Protein AF-A0A928GDF4-F1 (afdb_monomer_lite)

Secondary structure (DSSP, 8-state):
--PPP----HHHHHHHHHHHHHHHHHHHHSS---S-S-----HHHHHHHHHHHHHHHH--GGGG--

Foldseek 3Di:
DDDDPPDQDPVNVVVVVVVVVLVVCCVVPVDDDDPDPDDPDPPVVVVVVVLVVVCVVVVDPPSVPD

Structure (mmCIF, N/CA/C/O backbone):
data_AF-A0A928GDF4-F1
#
_entry.id   AF-A0A928GDF4-F1
#
loop_
_atom_site.group_PDB
_atom_site.id
_atom_site.type_symbol
_atom_site.label_atom_id
_atom_site.label_alt_id
_atom_site.label_comp_id
_atom_site.label_asym_id
_atom_site.label_entity_id
_atom_site.label_seq_id
_atom_site.pdbx_PDB_ins_code
_atom_site.Cartn_x
_atom_site.Cartn_y
_atom_site.Cartn_z
_atom_site.occupancy
_atom_site.B_iso_or_equiv
_atom_site.auth_seq_id
_atom_site.auth_comp_id
_atom_site.auth_asym_id
_atom_site.auth_atom_id
_atom_site.pdbx_PDB_model_num
ATOM 1 N N . MET A 1 1 ? -17.830 -23.132 31.319 1.00 60.97 1 MET A N 1
ATOM 2 C CA . MET A 1 1 ? -16.891 -22.418 30.421 1.00 60.97 1 MET A CA 1
ATOM 3 C C . MET A 1 1 ? -17.094 -20.920 30.578 1.00 60.97 1 MET A C 1
ATOM 5 O O . MET A 1 1 ? -18.228 -20.469 30.500 1.00 60.97 1 MET A O 1
ATOM 9 N N . LYS A 1 2 ? -16.038 -20.149 30.863 1.00 60.41 2 LYS A N 1
ATOM 10 C CA . LYS A 1 2 ? -16.157 -18.698 31.079 1.00 60.41 2 LYS A CA 1
ATOM 11 C C . LYS A 1 2 ? -16.416 -18.021 29.728 1.00 60.41 2 LYS A C 1
ATOM 13 O O . LYS A 1 2 ? -15.550 -18.069 28.857 1.00 60.41 2 LYS A O 1
ATOM 18 N N . GLN A 1 3 ? -17.601 -17.437 29.536 1.00 66.00 3 GLN A N 1
ATOM 19 C CA . GLN A 1 3 ? -17.902 -16.665 28.329 1.00 66.00 3 GLN A CA 1
ATOM 20 C C . GLN A 1 3 ? -16.926 -15.486 28.244 1.00 66.00 3 GLN A C 1
ATOM 22 O O . GLN A 1 3 ? -16.875 -14.636 29.139 1.00 66.00 3 GLN A O 1
ATOM 27 N N . LYS A 1 4 ? -16.108 -15.453 27.188 1.00 71.38 4 LYS A N 1
ATOM 28 C CA . LYS A 1 4 ? -15.254 -14.299 26.906 1.00 71.38 4 LYS A CA 1
ATOM 29 C C . LYS A 1 4 ? -16.175 -13.155 26.497 1.00 71.38 4 LYS A C 1
ATOM 31 O O . LYS A 1 4 ? -16.885 -13.263 25.502 1.00 71.38 4 LYS A O 1
ATOM 36 N N . LYS A 1 5 ? -16.182 -12.075 27.279 1.00 71.12 5 LYS A N 1
ATOM 37 C CA . LYS A 1 5 ? -16.883 -10.846 26.904 1.00 71.12 5 LYS A CA 1
ATOM 38 C C . LYS A 1 5 ? -16.238 -10.334 25.617 1.00 71.12 5 LYS A C 1
ATOM 40 O O . LYS A 1 5 ? -15.040 -10.056 25.617 1.00 71.12 5 LYS A O 1
ATOM 45 N N . LEU A 1 6 ? -17.011 -10.260 24.536 1.00 74.00 6 LEU A N 1
ATOM 46 C CA . LEU A 1 6 ? -16.575 -9.670 23.274 1.00 74.00 6 LEU A CA 1
ATOM 47 C C . LEU A 1 6 ? -16.395 -8.170 23.509 1.00 74.00 6 LEU A C 1
ATOM 49 O O . LEU A 1 6 ? -17.355 -7.404 23.488 1.00 74.00 6 LEU A O 1
ATOM 53 N N . LYS A 1 7 ? -15.169 -7.767 23.842 1.00 83.62 7 LYS A N 1
ATOM 54 C CA . LYS A 1 7 ? -14.815 -6.368 24.049 1.00 83.62 7 LYS A CA 1
ATOM 55 C C . LYS A 1 7 ? -14.163 -5.882 22.766 1.00 83.62 7 LYS A C 1
ATOM 57 O O . LYS A 1 7 ? -13.069 -6.324 22.441 1.00 83.62 7 LYS A O 1
ATOM 62 N N . ILE A 1 8 ? -14.858 -5.012 22.045 1.00 85.81 8 ILE A N 1
ATOM 63 C CA . ILE A 1 8 ? -14.313 -4.377 20.848 1.00 85.81 8 ILE A CA 1
ATOM 64 C C . ILE A 1 8 ? -13.230 -3.409 21.313 1.00 85.81 8 ILE A C 1
ATOM 66 O O . ILE A 1 8 ? -13.493 -2.499 22.104 1.00 85.81 8 ILE A O 1
ATOM 70 N N . THR A 1 9 ? -12.001 -3.651 20.877 1.00 92.25 9 THR A N 1
ATOM 71 C CA . THR A 1 9 ? -10.882 -2.747 21.128 1.00 92.25 9 THR A CA 1
ATOM 72 C C . THR A 1 9 ? -10.837 -1.652 20.063 1.00 92.25 9 THR A C 1
ATOM 74 O O . THR A 1 9 ? -11.457 -1.751 19.002 1.00 92.25 9 THR A O 1
ATOM 77 N N . LEU A 1 10 ? -10.081 -0.585 20.329 1.00 93.00 10 LEU A N 1
ATOM 78 C CA . LEU A 1 10 ? -9.826 0.451 19.326 1.00 93.00 10 LEU A CA 1
ATOM 79 C C . LEU A 1 10 ? -9.141 -0.133 18.078 1.00 93.00 10 LEU A C 1
ATOM 81 O O . LEU A 1 10 ? -9.434 0.275 16.956 1.00 93.00 10 LEU A O 1
ATOM 85 N N . GLU A 1 11 ? -8.258 -1.112 18.269 1.00 94.25 11 GLU A N 1
ATOM 86 C CA . GLU A 1 11 ? -7.559 -1.798 17.182 1.00 94.25 11 GLU A CA 1
ATOM 87 C C . GLU A 1 11 ? -8.533 -2.556 16.278 1.00 94.25 11 GLU A C 1
ATOM 89 O O . GLU A 1 11 ? -8.436 -2.451 15.053 1.00 94.25 11 GLU A O 1
ATOM 94 N N . ASP A 1 12 ? -9.518 -3.240 16.868 1.00 94.38 12 ASP A N 1
ATOM 95 C CA . ASP A 1 12 ? -10.568 -3.941 16.122 1.00 94.38 12 ASP A CA 1
ATOM 96 C C . ASP A 1 12 ? -11.385 -2.969 15.263 1.00 94.38 12 ASP A C 1
ATOM 98 O O . ASP A 1 12 ? -11.648 -3.239 14.089 1.00 94.38 12 ASP A O 1
ATOM 102 N N . PHE A 1 13 ? -11.740 -1.807 15.820 1.00 94.38 13 PHE A N 1
ATOM 103 C CA . PHE A 1 13 ? -12.453 -0.757 15.092 1.00 94.38 13 PHE A CA 1
ATOM 104 C C . PHE A 1 13 ? -11.633 -0.221 13.909 1.00 94.38 13 PHE A C 1
ATOM 106 O O . PHE A 1 13 ? -12.137 -0.108 12.789 1.00 94.38 13 PHE A O 1
ATOM 113 N N . ILE A 1 14 ? -10.345 0.059 14.125 1.00 96.94 14 ILE A N 1
ATOM 114 C CA . ILE A 1 14 ? -9.443 0.519 13.061 1.00 96.94 14 ILE A CA 1
ATOM 115 C C . ILE A 1 14 ? -9.306 -0.553 11.972 1.00 96.94 14 ILE A C 1
ATOM 117 O O . ILE A 1 14 ? -9.332 -0.234 10.780 1.00 96.94 14 ILE A O 1
ATOM 121 N N . LEU A 1 15 ? -9.180 -1.825 12.357 1.00 96.62 15 LEU A N 1
ATOM 122 C CA . LEU A 1 15 ? -9.071 -2.939 11.420 1.00 96.62 15 LEU A CA 1
ATOM 123 C C . LEU A 1 15 ? -10.344 -3.099 10.580 1.00 96.62 15 LEU A C 1
ATOM 125 O O . LEU A 1 15 ? -10.247 -3.293 9.365 1.00 96.62 15 LEU A O 1
ATOM 129 N N . ALA A 1 16 ? -11.519 -2.989 11.202 1.00 96.38 16 ALA A N 1
ATOM 130 C CA . ALA A 1 16 ? -12.803 -3.037 10.511 1.00 96.38 16 ALA A CA 1
ATOM 131 C C . ALA A 1 16 ? -12.922 -1.910 9.475 1.00 96.38 16 ALA A C 1
ATOM 133 O O . ALA A 1 16 ? -13.222 -2.183 8.313 1.00 96.38 16 ALA A O 1
ATOM 134 N N . ASN A 1 17 ? -12.573 -0.675 9.849 1.00 96.25 17 ASN A N 1
ATOM 135 C CA . ASN A 1 17 ? -12.602 0.466 8.929 1.00 96.25 17 ASN A CA 1
ATOM 136 C C . ASN A 1 17 ? -11.631 0.301 7.754 1.00 96.25 17 ASN A C 1
ATOM 138 O O . ASN A 1 17 ? -11.990 0.580 6.612 1.00 96.25 17 ASN A O 1
ATOM 142 N N . ARG A 1 18 ? -10.416 -0.211 7.996 1.00 94.25 18 ARG A N 1
ATOM 143 C CA . ARG A 1 18 ? -9.453 -0.507 6.919 1.00 94.25 18 ARG A CA 1
ATOM 144 C C . ARG A 1 18 ? -9.996 -1.542 5.933 1.00 94.25 18 ARG A C 1
ATOM 146 O O . ARG A 1 18 ? -9.812 -1.387 4.727 1.00 94.25 18 ARG A O 1
ATOM 153 N N . LYS A 1 19 ? -10.650 -2.596 6.433 1.00 95.25 19 LYS A N 1
ATOM 154 C CA . LYS A 1 19 ? -11.280 -3.621 5.587 1.00 95.25 19 LYS A CA 1
ATOM 155 C C . LYS A 1 19 ? -12.443 -3.042 4.787 1.00 95.25 19 LYS A C 1
ATOM 157 O O . LYS A 1 19 ? -12.504 -3.289 3.588 1.00 95.25 19 LYS A O 1
ATOM 162 N N . ALA A 1 20 ? -13.305 -2.250 5.422 1.00 95.50 20 ALA A N 1
ATOM 163 C CA . ALA A 1 20 ? -14.439 -1.605 4.765 1.00 95.50 20 ALA A CA 1
ATOM 164 C C . ALA A 1 20 ? -13.980 -0.698 3.612 1.00 95.50 20 ALA A C 1
ATOM 166 O O . ALA A 1 20 ? -14.421 -0.883 2.481 1.00 95.50 20 ALA A O 1
ATOM 167 N N . ALA A 1 21 ? -13.004 0.181 3.860 1.00 92.56 21 ALA A N 1
ATOM 168 C CA . ALA A 1 21 ? -12.442 1.057 2.832 1.00 92.56 21 ALA A CA 1
ATOM 169 C C . ALA A 1 21 ? -11.835 0.272 1.654 1.00 92.56 21 ALA A C 1
ATOM 171 O O . ALA A 1 21 ? -11.994 0.651 0.495 1.00 92.56 21 ALA A O 1
ATOM 172 N N . ARG A 1 22 ? -11.166 -0.856 1.932 1.00 91.00 22 ARG A N 1
ATOM 173 C CA . ARG A 1 22 ? -10.601 -1.713 0.880 1.00 91.00 22 ARG A CA 1
ATOM 174 C C . ARG A 1 22 ? -11.681 -2.403 0.046 1.00 91.00 22 ARG A C 1
ATOM 176 O O . ARG A 1 22 ? -11.500 -2.549 -1.158 1.00 91.00 22 ARG A O 1
ATOM 183 N N . MET A 1 23 ? -12.777 -2.837 0.662 1.00 92.69 23 MET A N 1
ATOM 184 C CA . MET A 1 23 ? -13.897 -3.442 -0.066 1.00 92.69 23 MET A CA 1
ATOM 185 C C . MET A 1 23 ? -14.586 -2.420 -0.970 1.00 92.69 23 MET A C 1
ATOM 187 O O . MET A 1 23 ? -14.813 -2.718 -2.136 1.00 92.69 23 MET A O 1
ATOM 191 N N . GLU A 1 24 ? -14.813 -1.204 -0.475 1.00 92.69 24 GLU A N 1
ATOM 192 C CA . GLU A 1 24 ? -15.365 -0.091 -1.260 1.00 92.69 24 GLU A CA 1
ATOM 193 C C . GLU A 1 24 ? -14.462 0.270 -2.458 1.00 92.69 24 GLU A C 1
ATOM 195 O O . GLU A 1 24 ? -14.923 0.585 -3.555 1.00 92.69 24 GLU A O 1
ATOM 200 N N . GLU A 1 25 ? -13.142 0.219 -2.274 1.00 89.88 25 GLU A N 1
ATOM 201 C CA . GLU A 1 25 ? -12.169 0.424 -3.350 1.00 89.88 25 GLU A CA 1
ATOM 202 C C . GLU A 1 25 ? -12.227 -0.693 -4.407 1.00 89.88 25 GLU A C 1
ATOM 204 O O . GLU A 1 25 ? -12.208 -0.412 -5.608 1.00 89.88 25 GLU A O 1
ATOM 209 N N . ILE A 1 26 ? -12.332 -1.955 -3.976 1.00 91.06 26 ILE A N 1
ATOM 210 C CA . ILE A 1 26 ? -12.467 -3.111 -4.873 1.00 91.06 26 ILE A CA 1
ATOM 211 C C . ILE A 1 26 ? -13.797 -3.066 -5.629 1.00 91.06 26 ILE A C 1
ATOM 213 O O . ILE A 1 26 ? -13.807 -3.345 -6.821 1.00 91.06 26 ILE A O 1
ATOM 217 N N . GLU A 1 27 ? -14.896 -2.689 -4.982 1.00 92.38 27 GLU A N 1
ATOM 218 C CA . GLU A 1 27 ? -16.205 -2.569 -5.631 1.00 92.38 27 GLU A CA 1
ATOM 219 C C . GLU A 1 27 ? -16.190 -1.499 -6.730 1.00 92.38 27 GLU A C 1
ATOM 221 O O . GLU A 1 27 ? -16.660 -1.737 -7.840 1.00 92.38 27 GLU A O 1
ATOM 226 N N . ARG A 1 28 ? -15.564 -0.345 -6.464 1.00 91.56 28 ARG A N 1
ATOM 227 C CA . ARG A 1 28 ? -15.470 0.748 -7.444 1.00 91.56 28 ARG A CA 1
ATOM 228 C C . ARG A 1 28 ? -14.498 0.484 -8.589 1.00 91.56 28 ARG A C 1
ATOM 230 O O . ARG A 1 28 ? -14.740 0.932 -9.707 1.00 91.56 28 ARG A O 1
ATOM 237 N N . HIS A 1 29 ? -13.364 -0.163 -8.322 1.00 89.06 29 HIS A N 1
ATOM 238 C CA . HIS A 1 29 ? -12.245 -0.214 -9.274 1.00 89.06 29 HIS A CA 1
ATOM 239 C C . HIS A 1 29 ? -11.836 -1.628 -9.700 1.00 89.06 29 HIS A C 1
ATOM 241 O O . HIS A 1 29 ? -10.977 -1.776 -10.573 1.00 89.06 29 HIS A O 1
ATOM 247 N N . GLY A 1 30 ? -12.385 -2.671 -9.074 1.00 90.12 30 GLY A N 1
ATOM 248 C CA . GLY A 1 30 ? -12.016 -4.078 -9.273 1.00 90.12 30 GLY A CA 1
ATOM 249 C C . GLY A 1 30 ? -10.623 -4.453 -8.750 1.00 9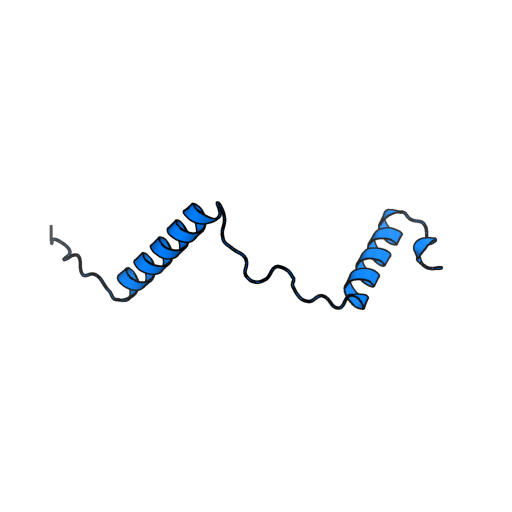0.12 30 GLY A C 1
ATOM 250 O O . GLY A 1 30 ? -10.232 -5.618 -8.787 1.00 90.12 30 GLY A O 1
ATOM 251 N N . ARG A 1 31 ? -9.837 -3.478 -8.281 1.00 82.19 31 ARG A N 1
ATOM 252 C CA . ARG A 1 31 ? -8.466 -3.643 -7.784 1.00 82.19 31 ARG A CA 1
ATOM 253 C C . ARG A 1 31 ? -8.085 -2.478 -6.882 1.00 82.19 31 ARG A C 1
ATOM 255 O O . ARG A 1 31 ? -8.641 -1.392 -7.003 1.00 82.19 31 ARG A O 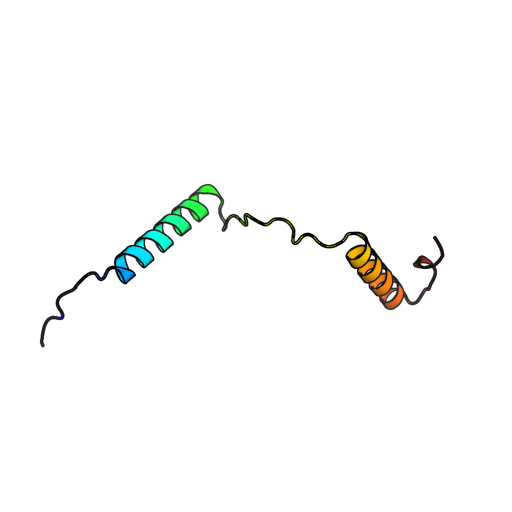1
ATOM 262 N N . GLN A 1 32 ? -7.066 -2.687 -6.054 1.00 81.00 32 GLN A N 1
ATOM 263 C CA . GLN A 1 32 ? -6.461 -1.600 -5.289 1.00 81.00 32 GLN A CA 1
ATOM 264 C C . GLN A 1 32 ? -5.925 -0.512 -6.233 1.00 81.00 32 GLN A C 1
ATOM 266 O O . GLN A 1 32 ? -5.135 -0.786 -7.143 1.00 81.00 32 GLN A O 1
ATOM 271 N N . VAL A 1 33 ? -6.335 0.725 -5.991 1.00 78.00 33 VAL A N 1
ATOM 272 C CA . VAL A 1 33 ? -5.888 1.927 -6.680 1.00 78.00 33 VAL A CA 1
ATOM 273 C C . VAL A 1 33 ? -4.480 2.252 -6.200 1.00 78.00 33 VAL A C 1
ATOM 275 O O . VAL A 1 33 ? -4.234 2.674 -5.071 1.00 78.00 33 VAL A O 1
ATOM 278 N N . GLN A 1 34 ? -3.504 2.056 -7.082 1.00 75.94 34 GLN A N 1
ATOM 279 C CA . GLN A 1 34 ? -2.143 2.507 -6.824 1.00 75.94 34 GLN A CA 1
ATOM 280 C C . GLN A 1 34 ? -2.051 4.010 -7.103 1.00 75.94 34 GLN A C 1
ATOM 282 O O . GLN A 1 34 ? -2.023 4.432 -8.257 1.00 75.94 34 GLN A O 1
ATOM 287 N N . SER A 1 35 ? -1.953 4.823 -6.048 1.00 71.00 35 SER A N 1
ATOM 288 C CA . SER A 1 35 ? -1.737 6.275 -6.168 1.00 71.00 35 SER A CA 1
ATOM 289 C C . SER A 1 35 ? -0.395 6.629 -6.824 1.00 71.00 35 SER A C 1
ATOM 291 O O . SER A 1 35 ? -0.233 7.712 -7.382 1.00 71.00 35 SER A O 1
ATOM 293 N N . ARG A 1 36 ? 0.576 5.705 -6.813 1.00 64.44 36 ARG A N 1
ATOM 294 C CA . ARG A 1 36 ? 1.885 5.871 -7.457 1.00 64.44 36 ARG A CA 1
ATOM 295 C C . ARG A 1 36 ? 1.978 5.013 -8.716 1.00 64.44 36 ARG A C 1
ATOM 297 O O . ARG A 1 36 ? 2.417 3.871 -8.662 1.00 64.44 36 ARG A O 1
ATOM 304 N N . ARG A 1 37 ? 1.610 5.586 -9.866 1.00 61.97 37 ARG A N 1
ATOM 305 C CA . ARG A 1 37 ? 1.734 4.921 -11.178 1.00 61.97 37 ARG A CA 1
ATOM 306 C C . ARG A 1 37 ? 3.183 4.814 -11.671 1.00 61.97 37 ARG A C 1
ATOM 308 O O . ARG A 1 37 ? 3.496 3.939 -12.469 1.00 61.97 37 ARG A O 1
ATOM 315 N N . MET A 1 38 ? 4.078 5.684 -11.200 1.00 60.19 38 MET A N 1
ATOM 316 C CA . MET A 1 38 ? 5.494 5.651 -11.560 1.00 60.19 38 MET A CA 1
ATOM 317 C C . MET A 1 38 ? 6.374 5.944 -10.352 1.00 60.19 38 MET A C 1
ATOM 319 O O . MET A 1 38 ? 6.318 7.022 -9.766 1.00 60.19 38 MET A O 1
ATOM 323 N N . VAL A 1 39 ? 7.262 5.003 -10.029 1.00 65.00 39 VAL A N 1
ATOM 324 C CA . VAL A 1 39 ? 8.528 5.356 -9.383 1.00 65.00 39 VAL A CA 1
ATOM 325 C C . VAL A 1 39 ? 9.223 6.303 -10.354 1.00 65.00 39 VAL A C 1
ATOM 327 O O . VAL A 1 39 ? 9.447 5.915 -11.501 1.00 65.00 39 VAL A O 1
ATOM 330 N N . HIS A 1 40 ? 9.510 7.535 -9.936 1.00 67.06 40 HIS A N 1
ATOM 331 C CA . HIS A 1 40 ? 10.248 8.501 -10.746 1.00 67.06 40 HIS A CA 1
ATOM 332 C C . HIS A 1 40 ? 11.639 7.917 -11.031 1.00 67.06 40 HIS A C 1
ATOM 334 O O . HIS A 1 40 ? 12.575 8.048 -10.245 1.00 67.06 40 HIS A O 1
ATOM 340 N N . LYS A 1 41 ? 11.774 7.175 -12.130 1.00 63.56 41 LYS A N 1
ATOM 341 C CA . LYS A 1 41 ? 13.070 6.705 -12.600 1.00 63.56 41 LYS A CA 1
ATOM 342 C C . LYS A 1 41 ? 13.700 7.875 -13.335 1.00 63.56 41 LYS A C 1
ATOM 344 O O . LYS A 1 41 ? 13.068 8.470 -14.204 1.00 63.56 41 LYS A O 1
ATOM 349 N N . SER A 1 42 ? 14.947 8.206 -13.010 1.00 77.31 42 SER A N 1
ATOM 350 C CA . SER A 1 42 ? 15.734 9.081 -13.878 1.00 77.31 42 SER A CA 1
ATOM 351 C C . SER A 1 42 ? 15.762 8.446 -15.268 1.00 77.31 42 SER A C 1
ATOM 353 O O . SER A 1 42 ? 16.299 7.343 -15.423 1.00 77.31 42 SER A O 1
ATOM 355 N N . LYS A 1 43 ? 15.148 9.115 -16.256 1.00 75.25 43 LYS A N 1
ATOM 356 C CA . LYS A 1 43 ? 15.028 8.638 -17.644 1.00 75.25 43 LYS A CA 1
ATOM 357 C C . LYS A 1 43 ? 16.387 8.156 -18.166 1.00 75.25 43 LYS A C 1
ATOM 359 O O . LYS A 1 43 ? 16.512 7.031 -18.634 1.00 75.25 43 LYS A O 1
ATOM 364 N N . LYS A 1 44 ? 17.441 8.931 -17.881 1.00 80.94 44 LYS A N 1
ATOM 365 C CA . LYS A 1 44 ? 18.839 8.623 -18.220 1.00 80.94 44 LYS A CA 1
ATOM 366 C C . LYS A 1 44 ? 19.335 7.289 -17.648 1.00 80.94 44 LYS A C 1
ATOM 368 O O . LYS A 1 44 ? 20.010 6.538 -18.347 1.00 80.94 44 LYS A O 1
ATOM 373 N N . THR A 1 45 ? 19.051 6.990 -16.380 1.00 83.06 45 THR A N 1
ATOM 374 C CA . THR A 1 45 ? 19.515 5.746 -15.738 1.00 83.06 45 THR A CA 1
ATOM 375 C C . THR A 1 45 ? 18.707 4.541 -16.212 1.00 83.06 45 THR A C 1
ATOM 377 O O . THR A 1 45 ? 19.279 3.476 -16.447 1.00 83.06 45 THR A O 1
ATOM 380 N N . TYR A 1 46 ? 17.390 4.700 -16.383 1.00 82.00 46 TYR A N 1
ATOM 381 C CA . TYR A 1 46 ? 16.533 3.628 -16.887 1.00 82.00 46 TYR A CA 1
ATOM 382 C C . TYR A 1 46 ? 16.889 3.254 -18.329 1.00 82.00 46 TYR A C 1
ATOM 384 O O . TYR A 1 46 ? 17.144 2.080 -18.593 1.00 82.00 46 TYR A O 1
ATOM 392 N N . ASP A 1 47 ? 16.995 4.241 -19.220 1.00 81.88 47 ASP A N 1
ATOM 393 C CA . ASP A 1 47 ? 17.286 4.013 -20.636 1.00 81.88 47 ASP A CA 1
ATOM 394 C C . ASP A 1 47 ? 18.679 3.404 -20.830 1.00 81.88 47 ASP A C 1
ATOM 396 O O . ASP A 1 47 ? 18.815 2.419 -21.551 1.00 81.88 47 ASP A O 1
ATOM 400 N N . ARG A 1 48 ? 19.699 3.864 -20.087 1.00 83.12 48 ARG A N 1
ATOM 401 C CA . ARG A 1 48 ? 21.040 3.251 -20.113 1.00 83.12 48 ARG A CA 1
ATOM 402 C C . ARG A 1 48 ? 21.015 1.784 -19.690 1.00 83.12 48 ARG A C 1
ATOM 404 O O . ARG A 1 48 ? 21.634 0.945 -20.336 1.00 83.12 48 ARG A O 1
ATOM 411 N N . ASN A 1 49 ? 20.312 1.459 -18.605 1.00 85.69 49 ASN A N 1
ATOM 412 C CA . A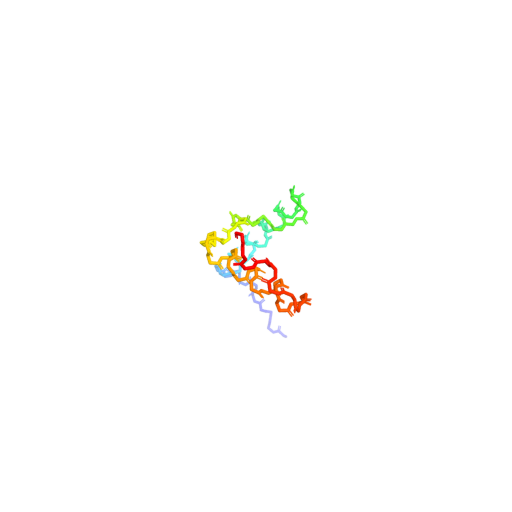SN A 1 49 ? 20.220 0.080 -18.126 1.00 85.69 49 ASN A CA 1
ATOM 413 C C . ASN A 1 49 ? 19.409 -0.800 -19.083 1.00 85.69 49 ASN A C 1
ATOM 415 O O . ASN A 1 49 ? 19.734 -1.973 -19.253 1.00 85.69 49 ASN A O 1
ATOM 419 N N . ARG A 1 50 ? 18.375 -0.241 -19.719 1.00 85.06 50 ARG A N 1
ATOM 420 C CA . ARG A 1 50 ? 17.582 -0.924 -20.743 1.00 85.06 50 ARG A CA 1
ATOM 421 C C . ARG A 1 50 ? 18.418 -1.214 -21.992 1.00 85.06 50 ARG A C 1
ATOM 423 O O . ARG A 1 50 ? 18.418 -2.356 -22.437 1.00 85.06 50 ARG A O 1
ATOM 430 N N . LEU A 1 51 ? 19.165 -0.234 -22.503 1.00 84.50 51 LEU A N 1
ATOM 431 C CA . LEU A 1 51 ? 20.045 -0.386 -23.668 1.00 84.50 51 LEU A CA 1
ATOM 432 C C . LEU A 1 51 ? 21.186 -1.372 -23.397 1.00 84.50 51 LEU A C 1
ATOM 434 O O . LEU A 1 51 ? 21.402 -2.281 -24.188 1.00 84.50 51 LEU A O 1
ATOM 438 N N . LYS A 1 52 ? 21.844 -1.286 -22.231 1.00 83.88 52 LYS A N 1
ATOM 439 C CA . LYS A 1 52 ? 22.864 -2.269 -21.821 1.00 83.88 52 LYS A CA 1
ATOM 440 C C . LYS A 1 52 ? 22.321 -3.698 -21.813 1.00 83.88 52 LYS A C 1
ATOM 442 O O . LYS A 1 52 ? 22.979 -4.608 -22.298 1.00 83.88 52 LYS A O 1
ATOM 447 N N . ARG A 1 53 ? 21.114 -3.902 -21.271 1.00 85.12 53 ARG A N 1
ATOM 448 C CA . ARG A 1 53 ? 20.459 -5.221 -21.278 1.00 85.12 53 ARG A CA 1
ATOM 449 C C . ARG A 1 53 ? 20.099 -5.681 -22.688 1.00 85.12 53 ARG A C 1
ATOM 451 O O . ARG A 1 53 ? 20.184 -6.875 -22.945 1.00 85.12 53 ARG A O 1
ATOM 458 N N . ALA A 1 54 ? 19.692 -4.763 -23.566 1.00 83.00 54 ALA A N 1
ATOM 459 C CA . ALA A 1 54 ? 19.406 -5.080 -24.961 1.00 83.00 54 ALA A CA 1
ATOM 460 C C . ALA A 1 54 ? 20.666 -5.601 -25.666 1.00 83.00 54 ALA A C 1
ATOM 462 O O . ALA A 1 54 ? 20.623 -6.717 -26.162 1.00 83.00 54 ALA A O 1
ATOM 463 N N . VAL A 1 55 ? 21.790 -4.879 -25.564 1.00 81.75 55 VAL A N 1
ATOM 464 C CA . VAL A 1 55 ? 23.096 -5.273 -26.132 1.00 81.75 55 VAL A CA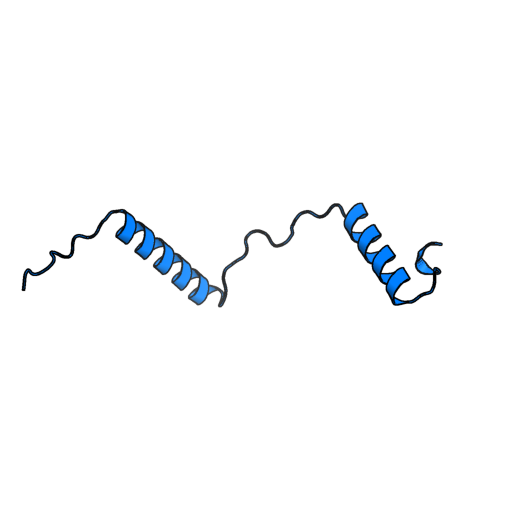 1
ATOM 465 C C . VAL A 1 55 ? 23.565 -6.639 -25.617 1.00 81.75 55 VAL A C 1
ATOM 467 O O . VAL A 1 55 ? 23.982 -7.486 -26.398 1.00 81.75 55 VAL A O 1
ATOM 470 N N . ILE A 1 56 ? 23.463 -6.898 -24.306 1.00 79.50 56 ILE A N 1
ATOM 471 C CA . ILE A 1 56 ? 23.842 -8.205 -23.730 1.00 79.50 56 ILE A CA 1
ATOM 472 C C . ILE A 1 56 ? 22.971 -9.335 -24.293 1.00 79.50 56 ILE A C 1
ATOM 474 O O . ILE A 1 56 ? 23.457 -10.442 -24.501 1.00 79.50 56 ILE A O 1
ATOM 478 N N . LYS A 1 57 ? 21.679 -9.072 -24.520 1.00 76.44 57 LYS A N 1
ATOM 479 C CA . LYS A 1 57 ? 20.741 -10.073 -25.033 1.00 76.44 57 LYS A CA 1
ATOM 480 C C . LYS A 1 57 ? 20.972 -10.373 -26.513 1.00 76.44 57 LYS A C 1
ATOM 482 O O . LYS A 1 57 ? 20.805 -11.518 -26.917 1.00 76.44 57 LYS A O 1
ATOM 487 N N . SER A 1 58 ? 21.270 -9.354 -27.311 1.00 75.44 58 SER A N 1
ATOM 488 C CA . SER A 1 58 ? 21.395 -9.478 -28.761 1.00 75.44 58 SER A CA 1
ATOM 489 C C . SER A 1 58 ? 22.815 -9.842 -29.210 1.00 75.44 58 SER A C 1
ATOM 491 O O . SER A 1 58 ? 22.985 -10.360 -30.308 1.00 75.44 58 SER A O 1
ATOM 493 N N . GLY A 1 59 ? 23.823 -9.661 -28.348 1.00 70.06 59 GLY A N 1
ATOM 494 C CA . GLY A 1 59 ? 25.218 -10.017 -28.633 1.00 70.06 59 GLY A CA 1
ATOM 495 C C . GLY A 1 59 ? 25.902 -9.083 -29.636 1.00 70.06 59 GLY A C 1
ATOM 496 O O . GLY A 1 59 ? 27.083 -9.258 -29.926 1.00 70.06 59 GLY A O 1
ATOM 497 N N . ASP A 1 60 ? 25.189 -8.075 -30.136 1.00 66.94 60 ASP A N 1
ATOM 498 C CA . ASP A 1 60 ? 25.666 -7.078 -31.078 1.00 66.94 60 ASP A CA 1
ATOM 499 C C . ASP A 1 60 ? 25.755 -5.692 -30.412 1.00 66.94 60 ASP A C 1
ATOM 501 O O . ASP A 1 60 ? 24.818 -5.166 -29.812 1.00 66.94 60 ASP A O 1
ATOM 505 N N . GLY A 1 61 ? 26.930 -5.066 -30.515 1.00 62.59 61 GLY A N 1
ATOM 506 C CA . GLY A 1 61 ? 27.208 -3.730 -29.966 1.00 62.59 61 GLY A CA 1
ATOM 507 C C . GLY A 1 61 ? 26.596 -2.574 -30.767 1.00 62.59 61 GLY A C 1
ATOM 508 O O . GLY A 1 61 ? 26.919 -1.419 -30.504 1.00 62.59 61 GLY A O 1
ATOM 509 N N . SER A 1 62 ? 25.732 -2.869 -31.741 1.00 64.56 62 SER A N 1
ATOM 510 C CA . SER A 1 62 ? 25.167 -1.920 -32.711 1.00 64.56 62 SER A CA 1
ATOM 511 C C . SER A 1 62 ? 24.38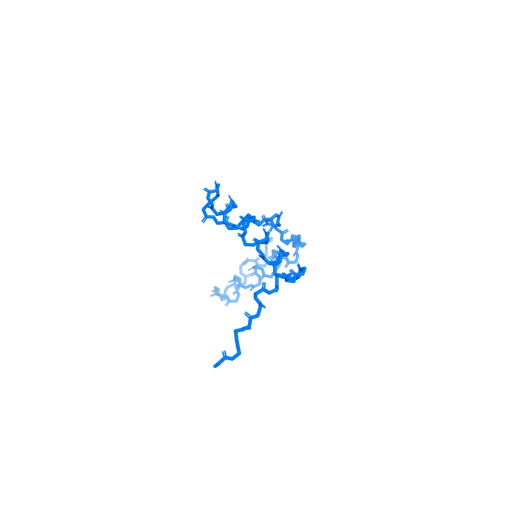2 -0.774 -32.048 1.00 64.56 62 SER A C 1
ATOM 513 O O . SER A 1 62 ? 24.434 0.365 -32.504 1.00 64.56 62 SER A O 1
ATOM 515 N N . PHE A 1 63 ? 23.739 -1.042 -30.907 1.00 60.12 63 PHE A N 1
ATOM 516 C CA . PHE A 1 63 ? 22.966 -0.071 -30.118 1.00 60.12 63 PHE A CA 1
ATOM 517 C C . PHE A 1 63 ? 23.799 0.953 -29.321 1.00 60.12 63 PHE A C 1
ATOM 519 O O . PHE A 1 63 ? 23.215 1.808 -28.656 1.00 60.12 63 PHE A O 1
ATOM 526 N N . LEU A 1 64 ? 25.136 0.869 -29.328 1.00 59.16 64 LEU A N 1
ATOM 527 C CA . LEU A 1 64 ? 26.018 1.801 -28.603 1.00 59.16 64 LEU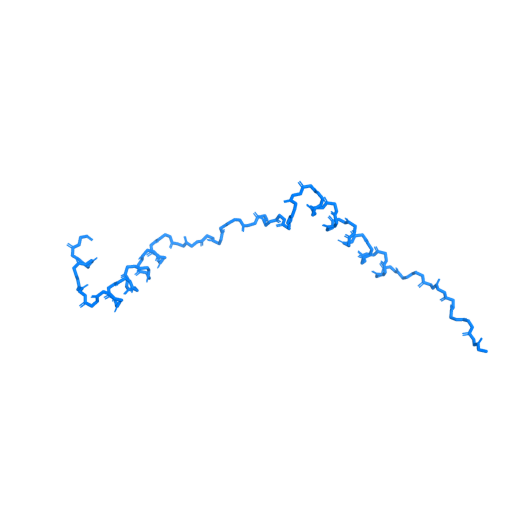 A CA 1
ATOM 528 C C . LEU A 1 64 ? 26.541 2.964 -29.464 1.00 59.16 64 LEU A C 1
ATOM 530 O O . LEU A 1 64 ? 27.213 3.843 -28.928 1.00 59.16 64 LEU A O 1
ATOM 534 N N . TYR A 1 65 ? 26.241 2.970 -30.765 1.00 56.31 65 TYR A N 1
ATOM 535 C CA . TYR A 1 65 ? 26.823 3.895 -31.745 1.00 56.31 65 TYR A CA 1
ATOM 536 C C . TYR A 1 65 ? 25.826 4.912 -32.337 1.00 56.31 65 TYR A C 1
ATOM 538 O O . TYR A 1 65 ? 26.129 5.520 -33.360 1.00 56.31 65 TYR A O 1
ATOM 546 N N . TYR A 1 66 ? 24.672 5.122 -31.692 1.00 54.78 66 TYR A N 1
ATOM 547 C CA . TYR A 1 66 ? 23.690 6.161 -32.041 1.00 54.78 66 TYR A CA 1
ATOM 548 C C . TYR A 1 66 ? 23.240 6.953 -30.811 1.00 54.78 66 TYR A C 1
ATOM 550 O O . TYR A 1 66 ? 23.025 6.327 -29.745 1.00 54.78 66 TYR A O 1
#

Radius of gyration: 25.31 Å; chains: 1; bounding box: 45×32×64 Å

Sequence (66 aa):
MKQKKLKITLEDFILANRKAARMEEIERHGRQVQSRRMVHKSKKTYDRNRLKRAVIKSGDGSFLYY

pLDDT: mean 79.92, std 12.29, range [54.78, 96.94]